Protein AF-A0A8J7TY48-F1 (afdb_monomer)

Solvent-accessible surface area (backbone atoms only — not comparable to full-atom values): 4991 Å² total; per-residue (Å²): 62,29,44,30,30,69,32,93,52,43,33,32,41,37,42,29,52,89,91,46,71,54,76,71,43,76,43,47,50,68,35,73,47,81,43,82,65,94,46,67,53,41,73,31,40,38,38,30,22,51,68,95,43,84,90,58,64,49,40,74,50,79,46,67,33,35,40,97,92,50,80,43,35,34,40,36,33,64,62,87,79,84,38,58,42,78,44,82,92

Radius of gyration: 12.41 Å; Cα contacts (8 Å, |Δi|>4): 200; chains: 1; bounding box: 26×27×34 Å

Sequence (89 aa):
MGFRNDTGMTLVIQETVGSRQGRPQKIFANETVRDTPPTAGAVRTFAIYESGQSDKPLHTGLFRAPTDSENLLYVIKTDGKGGLTIEAL

Mean predicted aligned error: 3.65 Å

Secondary structure (DSSP, 8-state):
-EEEE-SSS-EEEEEEETTEE---EEE-TT-EEE---SSTT-EEEEEEEETTB-SS-SEEEEEEPPPTT---EEEEEE-SSSSEEEEE-

pLDDT: mean 90.53, std 5.26, range [75.12, 97.38]

Nearest PDB structures (foldseek):
  5a9d-assembly1_B  TM=7.213E-01  e=2.340E-02  Mus musculus
  7u8t-assembly1_A  TM=6.019E-01  e=5.862E-02  Thermochaetoides thermophila
  3qva-assembly1_D  TM=5.798E-01  e=9.827E-02  Klebsiella pneumoniae subsp. pneumoniae MGH 78578
  7pmx-assembly1_A  TM=6.724E-01  e=4.628E-01  Homo sapiens
  1x5a-assembly1_A  TM=6.155E-01  e=4.126E-01  Mus musculus

Foldseek 3Di:
DKEFECEQFWKWKWKDQPNDIDDIDIAHHRGMDDDDDPDAQGKIWIFMPTVPDPPHGLDIDIDTHHHPPDDWYWYWYDPVPSHIDIDID

Structure (mmCIF, N/CA/C/O backbone):
data_AF-A0A8J7TY48-F1
#
_entry.id   AF-A0A8J7TY48-F1
#
loop_
_atom_site.group_PDB
_atom_site.id
_atom_site.type_symbol
_atom_site.label_atom_id
_atom_site.label_alt_id
_atom_site.label_comp_id
_atom_site.label_asym_id
_atom_site.label_entity_id
_atom_site.label_seq_id
_atom_site.pdbx_PDB_ins_code
_atom_site.Cartn_x
_atom_site.Cartn_y
_atom_site.Cartn_z
_atom_site.occupancy
_atom_site.B_iso_or_equiv
_atom_site.auth_seq_id
_atom_site.auth_comp_id
_atom_site.auth_asym_id
_atom_site.auth_atom_id
_atom_site.pdbx_PDB_model_num
ATOM 1 N N . MET A 1 1 ? 1.858 -5.849 -9.947 1.00 86.25 1 MET A N 1
ATOM 2 C CA . MET A 1 1 ? 1.968 -6.029 -8.482 1.00 86.25 1 MET A CA 1
ATOM 3 C C . MET A 1 1 ? 0.593 -6.284 -7.900 1.00 86.25 1 MET A C 1
ATOM 5 O O . MET A 1 1 ? -0.367 -6.401 -8.653 1.00 86.25 1 MET A O 1
ATOM 9 N N . GLY A 1 2 ? 0.468 -6.401 -6.587 1.00 90.31 2 GLY A N 1
ATOM 10 C CA . GLY A 1 2 ? -0.826 -6.429 -5.927 1.00 90.31 2 GLY A CA 1
ATOM 11 C C . GLY A 1 2 ? -0.733 -5.980 -4.484 1.00 90.31 2 GLY A C 1
ATOM 12 O O . GLY A 1 2 ? 0.361 -5.855 -3.935 1.00 90.31 2 GLY A O 1
ATOM 13 N N . PHE A 1 3 ? -1.900 -5.781 -3.892 1.00 94.00 3 PHE A N 1
ATOM 14 C CA . PHE A 1 3 ? -2.067 -5.561 -2.468 1.00 94.00 3 PHE A CA 1
ATOM 15 C C . PHE A 1 3 ? -2.996 -6.634 -1.923 1.00 94.00 3 PHE A C 1
ATOM 17 O O . PHE A 1 3 ? -4.071 -6.874 -2.471 1.00 94.00 3 PHE A O 1
ATOM 24 N N . ARG A 1 4 ? -2.580 -7.274 -0.839 1.00 96.06 4 ARG A N 1
ATOM 25 C CA . ARG A 1 4 ? -3.407 -8.165 -0.040 1.00 96.06 4 ARG A CA 1
ATOM 26 C C . ARG A 1 4 ? -3.680 -7.491 1.292 1.00 96.06 4 ARG A C 1
ATOM 28 O O . ARG A 1 4 ? -2.746 -7.100 1.985 1.00 96.06 4 ARG A O 1
ATOM 35 N N . ASN A 1 5 ? -4.947 -7.347 1.639 1.00 97.31 5 ASN A N 1
ATOM 36 C CA . ASN A 1 5 ? -5.362 -6.761 2.899 1.00 97.31 5 ASN A CA 1
ATOM 37 C C . ASN A 1 5 ? -5.591 -7.864 3.936 1.00 97.31 5 ASN A C 1
ATOM 39 O O . ASN A 1 5 ? -6.672 -8.429 3.984 1.00 97.31 5 ASN A O 1
ATOM 43 N N . ASP A 1 6 ? -4.604 -8.145 4.783 1.00 97.38 6 ASP A N 1
ATOM 44 C CA . ASP A 1 6 ? -4.730 -9.095 5.902 1.00 97.38 6 ASP A CA 1
ATOM 45 C C . ASP A 1 6 ? -5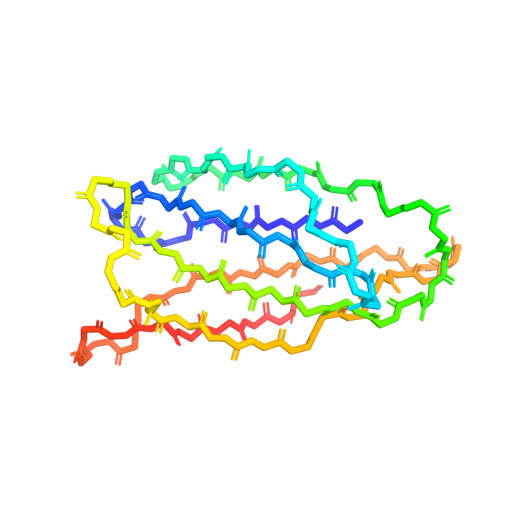.209 -8.407 7.197 1.00 97.38 6 ASP A C 1
ATOM 47 O O . ASP A 1 6 ? -5.070 -8.938 8.299 1.00 97.38 6 ASP A O 1
ATOM 51 N N . THR A 1 7 ? -5.771 -7.200 7.088 1.00 95.56 7 THR A N 1
ATOM 52 C CA . THR A 1 7 ? -6.433 -6.522 8.207 1.00 95.56 7 THR A CA 1
ATOM 53 C C . THR A 1 7 ? -7.914 -6.900 8.288 1.00 95.56 7 THR A C 1
ATOM 55 O O . THR A 1 7 ? -8.507 -7.409 7.337 1.00 95.56 7 THR A O 1
ATOM 58 N N . GLY A 1 8 ? -8.547 -6.592 9.424 1.00 94.25 8 GLY A N 1
ATOM 59 C CA . GLY A 1 8 ? -10.004 -6.677 9.579 1.00 94.25 8 GLY A CA 1
ATOM 60 C C . GLY A 1 8 ? -10.776 -5.477 9.011 1.00 94.25 8 GLY A C 1
ATOM 61 O O . GLY A 1 8 ? -12.000 -5.448 9.105 1.00 94.25 8 GLY A O 1
ATOM 62 N N . MET A 1 9 ? -10.087 -4.479 8.450 1.00 94.69 9 MET A N 1
ATOM 63 C CA . MET A 1 9 ? -10.680 -3.227 7.978 1.00 94.69 9 MET A CA 1
ATOM 64 C C . MET A 1 9 ? -10.881 -3.251 6.466 1.00 94.69 9 MET A C 1
ATOM 66 O O . MET A 1 9 ? -10.180 -3.948 5.735 1.00 94.69 9 MET A O 1
ATOM 70 N N . THR A 1 10 ? -11.805 -2.427 5.973 1.00 96.75 10 THR A N 1
ATOM 71 C CA . THR A 1 10 ? -11.825 -2.086 4.547 1.00 96.75 10 THR A CA 1
ATOM 72 C C . THR A 1 10 ? -10.923 -0.885 4.318 1.00 96.75 10 THR A C 1
ATOM 74 O O . THR A 1 10 ? -11.114 0.152 4.950 1.00 96.75 10 THR A O 1
ATOM 77 N N . LEU A 1 11 ? -9.968 -1.009 3.404 1.00 96.38 11 LEU A N 1
ATOM 78 C CA . LEU A 1 11 ? -8.962 0.012 3.141 1.00 96.38 11 LEU A CA 1
ATOM 79 C C . LEU A 1 11 ? -9.243 0.752 1.834 1.00 96.38 11 LEU A C 1
ATOM 81 O O . LEU A 1 11 ? -9.858 0.214 0.913 1.00 96.38 11 LEU A O 1
ATOM 85 N N . VAL A 1 12 ? -8.769 1.991 1.751 1.00 95.81 12 VAL A N 1
ATOM 86 C CA . VAL A 1 12 ? -8.706 2.773 0.516 1.00 95.81 12 VAL A CA 1
ATOM 87 C C . VAL A 1 12 ? -7.253 3.123 0.245 1.00 95.81 12 VAL A C 1
ATOM 89 O O . VAL A 1 12 ? -6.596 3.757 1.066 1.00 95.81 12 VAL A O 1
ATOM 92 N N . ILE A 1 13 ? -6.762 2.714 -0.917 1.00 93.75 13 ILE A N 1
ATOM 93 C CA . ILE A 1 13 ? -5.425 3.010 -1.411 1.00 93.75 13 ILE A CA 1
ATOM 94 C C . ILE A 1 13 ? -5.524 4.167 -2.405 1.00 93.75 13 ILE A C 1
ATOM 96 O O . ILE A 1 13 ? -6.175 4.055 -3.443 1.00 93.75 13 ILE A O 1
ATOM 100 N N . GLN A 1 14 ? -4.859 5.276 -2.094 1.00 93.06 14 GLN A N 1
ATOM 101 C CA . GLN A 1 14 ? -4.726 6.436 -2.966 1.00 93.06 14 GLN A CA 1
ATOM 102 C C . GLN A 1 14 ? -3.301 6.507 -3.517 1.00 93.06 14 GLN A C 1
ATOM 104 O O . GLN A 1 14 ? -2.344 6.774 -2.792 1.00 93.06 14 GLN A O 1
ATOM 109 N N . GLU A 1 15 ? -3.168 6.292 -4.821 1.00 91.31 15 GLU A N 1
ATOM 110 C CA . GLU A 1 15 ? -1.907 6.413 -5.552 1.00 91.31 15 GLU A CA 1
ATOM 111 C C . GLU A 1 15 ? -1.634 7.871 -5.945 1.00 91.31 15 GLU A C 1
ATOM 113 O O . GLU A 1 15 ? -2.547 8.627 -6.296 1.00 91.31 15 GLU A O 1
ATOM 118 N N . THR A 1 16 ? -0.362 8.256 -5.938 1.00 88.88 16 THR A N 1
ATOM 119 C CA . THR A 1 16 ? 0.156 9.472 -6.567 1.00 88.88 16 THR A CA 1
ATOM 120 C C . THR A 1 16 ? 1.419 9.140 -7.363 1.00 88.88 16 THR A C 1
ATOM 122 O O . THR A 1 16 ? 2.380 8.584 -6.824 1.00 88.88 16 THR A O 1
ATOM 125 N N . VAL A 1 17 ? 1.433 9.502 -8.649 1.00 84.69 17 VAL A N 1
ATOM 126 C CA . VAL A 1 17 ? 2.587 9.351 -9.549 1.00 84.69 17 VAL A CA 1
ATOM 127 C C . VAL A 1 17 ? 3.041 10.741 -9.985 1.00 84.69 17 VAL A C 1
ATOM 129 O O . VAL A 1 17 ? 2.322 11.448 -10.695 1.00 84.69 17 VAL A O 1
ATOM 132 N N . GLY A 1 18 ? 4.222 11.166 -9.531 1.00 81.56 18 GLY A N 1
ATOM 133 C CA . GLY A 1 18 ? 4.655 12.558 -9.678 1.00 81.56 18 GLY A CA 1
ATOM 134 C C . GLY A 1 18 ? 3.694 13.506 -8.953 1.00 81.56 18 GLY A C 1
ATOM 135 O O . GLY A 1 18 ? 3.501 13.382 -7.748 1.00 81.56 18 GLY A O 1
ATOM 136 N N . SER A 1 19 ? 3.069 14.432 -9.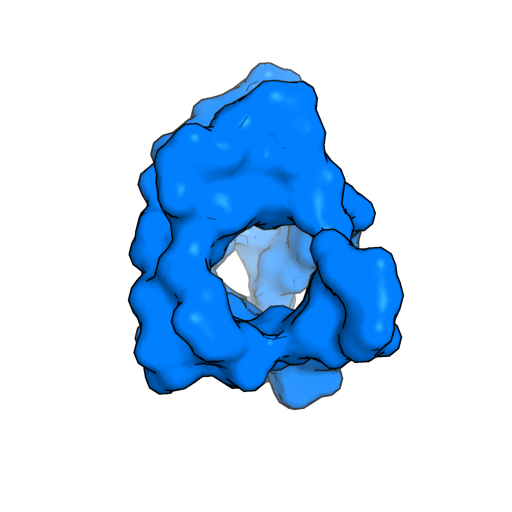684 1.00 82.06 19 SER A N 1
ATOM 137 C CA . SER A 1 19 ? 2.046 15.352 -9.157 1.00 82.06 19 SER A CA 1
ATOM 138 C C . SER A 1 19 ? 0.603 14.892 -9.402 1.00 82.06 19 SER A C 1
ATOM 140 O O . SER A 1 19 ? -0.336 15.574 -8.992 1.00 82.06 19 SER A O 1
ATOM 142 N N . ARG A 1 20 ? 0.393 13.756 -10.081 1.00 85.31 20 ARG A N 1
ATOM 143 C CA . ARG A 1 20 ? -0.940 13.285 -10.471 1.00 85.31 20 ARG A CA 1
ATOM 144 C C . ARG A 1 20 ? -1.461 12.245 -9.486 1.00 85.31 20 ARG A C 1
ATOM 146 O O . ARG A 1 20 ? -0.880 11.169 -9.353 1.00 85.31 20 ARG A O 1
ATOM 153 N N . GLN A 1 21 ? -2.599 12.538 -8.864 1.00 87.19 21 GLN A N 1
ATOM 154 C CA . GLN A 1 21 ? -3.349 11.550 -8.090 1.00 87.19 21 GLN A CA 1
ATOM 155 C C . GLN A 1 21 ? -4.087 10.576 -9.017 1.00 87.19 21 GLN A C 1
ATOM 157 O O . GLN A 1 21 ? -4.726 10.976 -9.996 1.00 87.19 21 GLN A O 1
ATOM 162 N N . GLY A 1 22 ? -3.955 9.286 -8.713 1.00 85.38 22 GLY A N 1
ATOM 163 C CA . GLY A 1 22 ? -4.680 8.201 -9.364 1.00 85.38 22 GLY A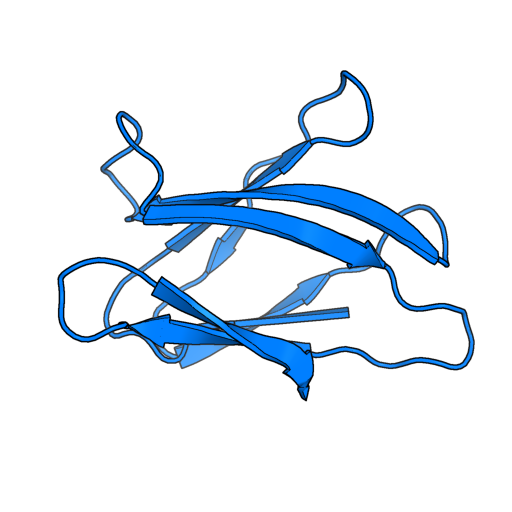 CA 1
ATOM 164 C C . GLY A 1 22 ? -6.120 8.081 -8.861 1.00 85.38 22 GLY A C 1
ATOM 165 O O . GLY A 1 22 ? -6.577 8.858 -8.020 1.00 85.38 22 GLY A O 1
ATOM 166 N N . ARG A 1 23 ? -6.852 7.085 -9.369 1.00 88.00 23 ARG A N 1
ATOM 167 C CA . ARG A 1 23 ? -8.174 6.749 -8.823 1.00 88.00 23 ARG A CA 1
ATOM 168 C C . ARG A 1 23 ? -7.998 5.975 -7.510 1.00 88.00 23 ARG A C 1
ATOM 170 O O . ARG A 1 23 ? -7.216 5.025 -7.512 1.00 88.00 23 ARG A O 1
ATOM 177 N N . PRO A 1 24 ? -8.725 6.322 -6.434 1.00 91.00 24 PRO A N 1
ATOM 178 C CA . PRO A 1 24 ? -8.694 5.532 -5.215 1.00 91.00 24 PRO A CA 1
ATOM 179 C C . PRO A 1 24 ? -9.170 4.100 -5.480 1.00 91.00 24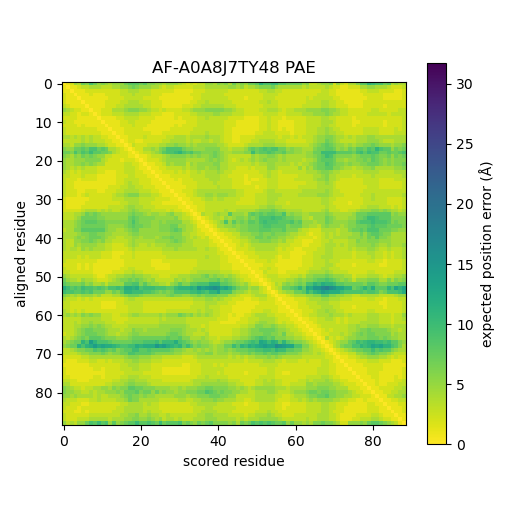 PRO A C 1
ATOM 181 O O . PRO A 1 24 ? -10.162 3.885 -6.183 1.00 91.00 24 PRO A O 1
ATOM 184 N N . GLN A 1 25 ? -8.482 3.126 -4.892 1.00 92.31 25 GLN A N 1
ATOM 185 C CA . GLN A 1 25 ? -8.857 1.716 -4.927 1.00 92.31 25 GLN A CA 1
ATOM 186 C C . GLN A 1 25 ? -9.317 1.273 -3.545 1.00 92.31 25 GLN A C 1
ATOM 188 O O . GLN A 1 25 ? -8.594 1.426 -2.564 1.00 92.31 25 GLN A O 1
ATOM 193 N N . LYS A 1 26 ? -10.523 0.717 -3.464 1.00 94.88 26 LYS A N 1
ATOM 194 C CA . LYS A 1 26 ? -11.050 0.133 -2.231 1.00 94.88 26 LYS A CA 1
ATOM 195 C C . LYS A 1 26 ? -10.685 -1.349 -2.185 1.00 94.88 26 LYS A C 1
ATOM 197 O O . LYS A 1 26 ? -10.843 -2.027 -3.194 1.00 94.88 26 LYS A O 1
ATOM 202 N N . ILE A 1 27 ? -10.209 -1.818 -1.036 1.00 96.19 27 ILE A N 1
ATOM 203 C CA . ILE A 1 27 ? -9.811 -3.210 -0.804 1.00 96.19 27 ILE A CA 1
ATOM 204 C C . ILE A 1 27 ? -10.485 -3.696 0.475 1.00 96.19 27 ILE A C 1
ATOM 206 O O . ILE A 1 27 ? -10.267 -3.141 1.555 1.00 96.19 27 ILE A O 1
ATOM 210 N N . PHE A 1 28 ? -11.321 -4.720 0.366 1.00 97.00 28 PHE A N 1
ATOM 211 C CA . PHE A 1 28 ? -12.029 -5.311 1.496 1.00 97.00 28 PHE A CA 1
ATOM 212 C C . PHE A 1 28 ? -11.093 -6.138 2.386 1.00 97.00 28 PHE A C 1
ATOM 214 O O . PHE A 1 28 ? -9.967 -6.469 2.013 1.00 97.00 28 PHE A O 1
ATOM 221 N N . ALA A 1 29 ? -11.548 -6.443 3.600 1.00 95.75 29 ALA A N 1
ATOM 222 C CA . ALA A 1 29 ? -10.808 -7.297 4.523 1.00 95.75 29 ALA A CA 1
ATOM 223 C C . ALA A 1 29 ? -10.566 -8.683 3.900 1.00 95.75 29 ALA A C 1
ATOM 225 O O . ALA A 1 29 ? -11.488 -9.287 3.351 1.00 95.75 29 ALA A O 1
ATOM 226 N N . ASN A 1 30 ? -9.335 -9.186 4.004 1.00 94.25 30 ASN A N 1
ATOM 227 C CA . ASN A 1 30 ? -8.852 -10.439 3.407 1.00 94.25 30 ASN A CA 1
ATOM 228 C C . ASN A 1 30 ? -8.917 -10.499 1.870 1.00 94.25 30 ASN A C 1
ATOM 230 O O . ASN A 1 30 ? -8.741 -11.568 1.281 1.00 94.25 30 ASN A O 1
ATOM 234 N N . GLU A 1 31 ? -9.148 -9.369 1.199 1.00 96.62 31 GLU A N 1
ATOM 235 C CA . GLU A 1 31 ? -9.139 -9.297 -0.258 1.00 96.62 31 GLU A CA 1
ATOM 236 C C . GLU A 1 31 ? -7.711 -9.142 -0.793 1.00 96.62 31 GLU A C 1
ATOM 238 O O . GLU A 1 31 ? -6.845 -8.506 -0.186 1.00 96.62 31 GLU A O 1
ATOM 243 N N . THR A 1 32 ? -7.470 -9.716 -1.970 1.00 95.81 32 THR A N 1
ATOM 244 C CA . THR A 1 32 ? -6.269 -9.454 -2.763 1.00 95.81 32 THR A CA 1
ATOM 245 C C . THR A 1 32 ? -6.661 -8.787 -4.069 1.00 95.81 32 THR A C 1
ATOM 247 O O . THR A 1 32 ? -7.413 -9.354 -4.858 1.00 95.81 32 THR A O 1
ATOM 250 N N . VAL A 1 33 ? -6.099 -7.610 -4.324 1.00 92.88 33 VAL A N 1
ATOM 251 C CA . VAL A 1 33 ? -6.288 -6.862 -5.566 1.00 92.88 33 VAL A CA 1
ATOM 252 C C . VAL A 1 33 ? -4.985 -6.857 -6.347 1.00 92.88 33 VAL A C 1
ATOM 254 O O . VAL A 1 33 ? -3.904 -6.614 -5.805 1.00 92.88 33 VAL A O 1
ATOM 257 N N . ARG A 1 34 ? -5.085 -7.125 -7.650 1.00 88.75 34 ARG A N 1
ATOM 258 C CA . ARG A 1 34 ? -3.969 -6.959 -8.579 1.00 88.75 34 ARG A CA 1
ATOM 259 C C . ARG A 1 34 ? -3.939 -5.527 -9.084 1.00 88.75 34 ARG A C 1
ATOM 261 O O . ARG A 1 34 ? -4.938 -5.014 -9.575 1.00 88.75 34 ARG A O 1
ATOM 268 N N . ASP A 1 35 ? -2.761 -4.932 -9.012 1.00 83.81 35 ASP A N 1
ATOM 269 C CA . ASP A 1 35 ? -2.474 -3.620 -9.562 1.00 83.81 35 ASP A CA 1
ATOM 270 C C . ASP A 1 35 ? -1.519 -3.754 -10.754 1.00 83.81 35 ASP A C 1
ATOM 272 O O . ASP A 1 35 ? -0.452 -4.382 -10.666 1.00 83.81 35 ASP A O 1
ATOM 276 N N . THR A 1 36 ? -1.912 -3.162 -11.879 1.00 80.50 36 THR A N 1
ATOM 277 C CA . THR A 1 36 ? -1.122 -3.165 -13.112 1.00 80.50 36 THR A CA 1
ATOM 278 C C . THR A 1 36 ? -0.546 -1.767 -13.307 1.00 80.50 36 THR A C 1
ATOM 280 O O . THR A 1 36 ? -1.262 -0.878 -13.769 1.00 80.50 36 THR A O 1
ATOM 283 N N . PRO A 1 37 ? 0.721 -1.539 -12.922 1.00 78.00 37 PRO A N 1
ATOM 284 C CA . PRO A 1 37 ? 1.326 -0.222 -13.029 1.00 78.00 37 PRO A CA 1
ATOM 285 C C . PRO A 1 37 ? 1.435 0.219 -14.496 1.00 78.00 37 PRO A C 1
ATOM 287 O O . PRO A 1 37 ? 1.690 -0.614 -15.367 1.00 78.00 37 PRO A O 1
ATOM 290 N N . PRO A 1 38 ? 1.317 1.527 -14.784 1.00 75.12 38 PRO A N 1
ATOM 291 C CA . PRO A 1 38 ? 1.414 2.050 -16.148 1.00 75.12 38 PRO A CA 1
ATOM 292 C C . PRO A 1 38 ? 2.837 1.979 -16.719 1.00 75.12 38 PRO A C 1
ATOM 294 O O . PRO A 1 38 ? 3.026 2.052 -17.931 1.00 75.12 38 PRO A O 1
ATOM 297 N N . THR A 1 39 ? 3.856 1.882 -15.862 1.00 83.94 39 THR A N 1
ATOM 298 C CA . THR A 1 39 ? 5.262 1.787 -16.269 1.00 83.94 39 THR A CA 1
ATOM 299 C C . THR A 1 39 ? 6.005 0.848 -15.327 1.00 83.94 39 THR A C 1
ATOM 301 O O . THR A 1 39 ? 5.942 1.009 -14.105 1.00 83.94 39 THR A O 1
ATOM 304 N N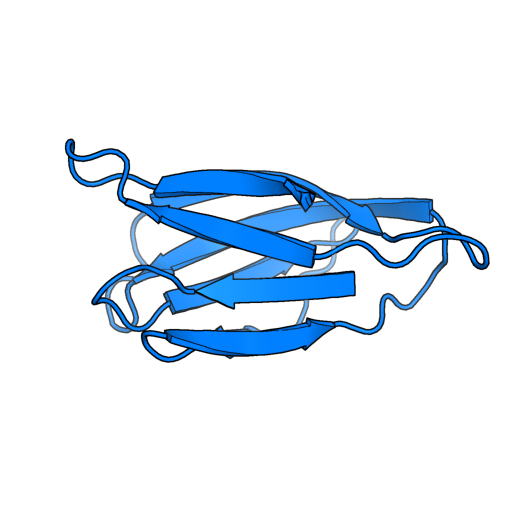 . ALA A 1 40 ? 6.713 -0.124 -15.900 1.00 87.12 40 ALA A N 1
ATOM 305 C CA . ALA A 1 40 ? 7.545 -1.070 -15.166 1.00 87.12 40 ALA A CA 1
ATOM 306 C C . ALA A 1 40 ? 8.647 -0.340 -14.377 1.00 87.12 40 ALA A C 1
ATOM 308 O O . ALA A 1 40 ? 9.250 0.618 -14.863 1.00 87.12 40 ALA A O 1
ATOM 309 N N . GLY A 1 41 ? 8.903 -0.761 -13.137 1.00 86.38 41 GLY A N 1
ATOM 310 C CA . GLY A 1 41 ? 9.962 -0.187 -12.298 1.00 86.38 41 GLY A CA 1
ATOM 311 C C . GLY A 1 41 ? 9.705 1.221 -11.737 1.00 86.38 41 GLY A C 1
ATOM 312 O O . GLY A 1 41 ? 10.537 1.706 -10.962 1.00 86.38 41 GLY A O 1
ATOM 313 N N . ALA A 1 42 ? 8.591 1.874 -12.091 1.00 87.69 42 ALA A N 1
ATOM 314 C CA . ALA A 1 42 ? 8.235 3.204 -11.601 1.00 87.69 42 ALA A CA 1
ATOM 315 C C . ALA A 1 42 ? 8.059 3.231 -10.075 1.00 87.69 42 ALA A C 1
ATOM 317 O O . ALA A 1 42 ? 7.439 2.345 -9.488 1.00 87.69 42 ALA A O 1
ATOM 318 N N . VAL A 1 43 ? 8.568 4.277 -9.424 1.00 88.75 43 VAL A N 1
ATOM 319 C CA . VAL A 1 43 ? 8.347 4.514 -7.991 1.00 88.75 43 VAL A CA 1
ATOM 320 C C . VAL A 1 43 ? 7.111 5.383 -7.820 1.00 88.75 43 VAL A C 1
ATOM 322 O O . VAL A 1 43 ? 6.973 6.415 -8.477 1.00 88.75 43 VAL A O 1
ATOM 325 N N . ARG A 1 44 ? 6.206 4.956 -6.944 1.00 88.81 44 ARG A N 1
ATOM 326 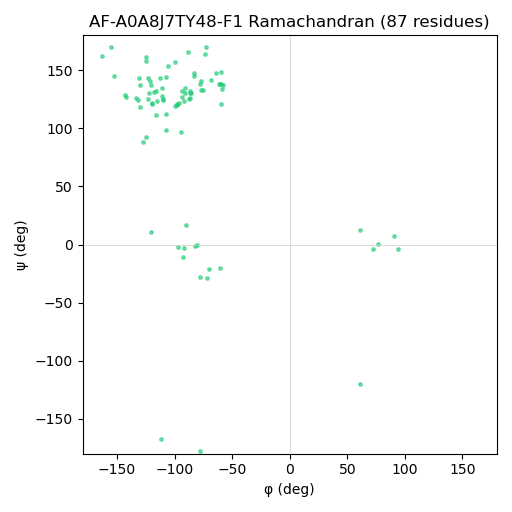C CA . ARG A 1 44 ? 4.907 5.593 -6.741 1.00 88.81 44 ARG A CA 1
ATOM 327 C C . ARG A 1 44 ? 4.658 5.820 -5.266 1.00 88.81 44 ARG A C 1
ATOM 329 O O . ARG A 1 44 ? 5.021 4.982 -4.443 1.00 88.81 44 ARG A O 1
ATOM 336 N N . THR A 1 45 ? 4.025 6.934 -4.938 1.00 92.88 45 THR A N 1
ATOM 337 C CA . THR A 1 45 ? 3.650 7.237 -3.559 1.00 92.88 45 THR A CA 1
ATOM 338 C C . THR A 1 45 ? 2.234 6.756 -3.325 1.00 92.88 45 THR A C 1
ATOM 340 O O . THR A 1 45 ? 1.340 7.044 -4.118 1.00 92.88 45 THR A O 1
ATOM 343 N N . PHE A 1 46 ? 2.015 6.050 -2.227 1.00 92.94 46 PHE A N 1
ATOM 344 C CA . PHE A 1 46 ? 0.692 5.614 -1.818 1.00 92.94 46 PHE A CA 1
ATOM 345 C C . PHE A 1 46 ? 0.366 6.154 -0.433 1.00 92.94 46 PHE A C 1
ATOM 347 O O . PHE A 1 46 ? 1.223 6.185 0.452 1.00 92.94 46 PHE A O 1
ATOM 354 N N . ALA A 1 47 ? -0.888 6.555 -0.259 1.00 94.75 47 ALA A N 1
ATOM 355 C CA . ALA A 1 47 ? -1.504 6.825 1.029 1.00 94.75 47 ALA A CA 1
ATOM 356 C C . ALA A 1 47 ? -2.650 5.831 1.234 1.00 94.75 47 ALA A C 1
ATOM 358 O O . ALA A 1 47 ? -3.451 5.608 0.326 1.00 94.75 47 ALA A O 1
ATOM 359 N N . ILE A 1 48 ? -2.703 5.208 2.407 1.00 95.56 48 ILE A N 1
ATOM 360 C CA . ILE A 1 48 ? -3.682 4.172 2.735 1.00 95.56 48 ILE A CA 1
ATOM 361 C C . ILE A 1 48 ? -4.536 4.661 3.894 1.00 95.56 48 ILE A C 1
ATOM 363 O O . ILE A 1 48 ? -4.011 5.117 4.909 1.00 95.56 48 ILE A O 1
ATOM 367 N N . TYR A 1 49 ? -5.846 4.541 3.733 1.00 95.88 49 TYR A N 1
ATOM 368 C CA . TYR A 1 49 ? -6.865 5.015 4.661 1.00 95.88 49 TYR A CA 1
ATOM 369 C C . TYR A 1 49 ? -7.793 3.871 5.056 1.00 95.88 49 TYR A C 1
ATOM 371 O O . TYR A 1 49 ? -7.951 2.907 4.304 1.00 95.88 49 TYR A O 1
ATOM 379 N N . GLU A 1 50 ? -8.465 4.009 6.194 1.00 94.81 50 GLU A N 1
ATOM 380 C CA . GLU A 1 50 ? -9.653 3.211 6.485 1.00 94.81 50 GLU A CA 1
ATOM 381 C C . GLU A 1 50 ? -10.856 3.777 5.712 1.00 94.81 50 GLU A C 1
ATOM 383 O O . GLU A 1 50 ? -11.049 4.990 5.604 1.00 94.81 50 GLU A O 1
ATOM 388 N N . SER A 1 51 ? -11.688 2.905 5.142 1.00 93.12 51 SER A N 1
ATOM 389 C CA . SER A 1 51 ? -12.892 3.315 4.417 1.00 93.12 51 SER A CA 1
ATOM 390 C C . SER A 1 51 ? -13.832 4.105 5.331 1.00 93.12 51 SER A C 1
ATOM 392 O O . SER A 1 51 ? -14.343 3.571 6.308 1.00 93.12 51 SER A O 1
ATOM 394 N N . GLY A 1 52 ? -14.139 5.347 4.951 1.00 88.56 52 GLY A N 1
ATOM 395 C CA . GLY A 1 52 ? -14.977 6.255 5.743 1.00 88.56 52 GLY A CA 1
ATOM 396 C C . GLY A 1 52 ? -14.188 7.196 6.659 1.00 88.56 52 GLY A C 1
ATOM 397 O O . GLY A 1 52 ? -14.797 8.070 7.264 1.00 88.56 52 GLY A O 1
ATOM 398 N N . GLN A 1 53 ? -12.857 7.068 6.719 1.00 83.81 53 GLN A N 1
ATOM 399 C CA . GLN A 1 53 ? -11.963 7.972 7.445 1.00 83.81 53 GLN A CA 1
ATOM 400 C C . GLN A 1 53 ? -10.888 8.514 6.491 1.00 83.81 53 GLN A C 1
ATOM 402 O O . GLN A 1 53 ? -9.846 7.898 6.278 1.00 83.81 53 GLN A O 1
ATOM 407 N N . SER A 1 54 ? -11.150 9.669 5.877 1.00 77.50 54 SER A N 1
ATOM 408 C CA . SER A 1 54 ? -10.259 10.280 4.874 1.00 77.50 54 SER A CA 1
ATOM 409 C C . SER A 1 54 ? -9.246 11.273 5.443 1.00 77.50 54 SER A C 1
ATOM 411 O O . SER A 1 54 ? -8.347 11.714 4.729 1.00 77.50 54 SER A O 1
ATOM 413 N N . ASP A 1 55 ? -9.393 11.653 6.708 1.00 84.31 55 ASP A N 1
ATOM 414 C CA . ASP A 1 55 ? -8.753 12.865 7.229 1.00 84.31 55 ASP A CA 1
ATOM 415 C C . ASP A 1 55 ? -7.268 12.643 7.528 1.00 84.31 55 ASP A C 1
ATOM 417 O O . ASP A 1 55 ? -6.455 13.565 7.446 1.00 84.31 55 ASP A O 1
ATOM 421 N N . LYS A 1 56 ? -6.901 11.398 7.850 1.00 87.69 56 LYS A N 1
ATOM 422 C CA . LYS A 1 56 ? -5.533 11.007 8.173 1.00 87.69 56 LYS A CA 1
ATOM 423 C C . LYS A 1 56 ? -5.218 9.618 7.610 1.00 87.69 56 LYS A C 1
ATOM 425 O O . LYS A 1 56 ? -5.944 8.673 7.911 1.00 87.69 56 LYS A O 1
ATOM 430 N N . PRO A 1 57 ? -4.132 9.463 6.833 1.00 94.12 57 PRO A N 1
ATOM 431 C CA . PRO A 1 57 ? -3.717 8.151 6.3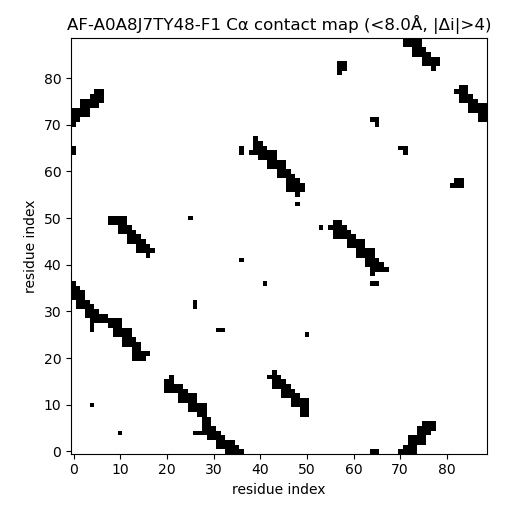62 1.00 94.12 57 PRO A CA 1
ATOM 432 C C . PRO A 1 57 ? -3.208 7.291 7.523 1.00 94.12 57 PRO A C 1
ATOM 434 O O . PRO A 1 57 ? -2.490 7.770 8.403 1.00 94.12 57 PRO A O 1
ATOM 437 N N . LEU A 1 58 ? -3.542 6.003 7.481 1.00 95.56 58 LEU A N 1
ATOM 438 C CA . LEU A 1 58 ? -2.979 4.970 8.351 1.00 95.56 58 LEU A CA 1
ATOM 439 C C . LEU A 1 58 ? -1.529 4.645 7.977 1.00 95.56 58 LEU A C 1
ATOM 441 O O . LEU A 1 58 ? -0.738 4.239 8.826 1.00 95.56 58 LEU A O 1
ATOM 445 N N . HIS A 1 59 ? -1.184 4.809 6.699 1.00 95.19 59 HIS A N 1
ATOM 446 C CA . HIS A 1 59 ? 0.168 4.615 6.197 1.00 95.19 59 HIS A CA 1
ATOM 447 C C . HIS A 1 59 ? 0.426 5.464 4.953 1.00 95.19 59 HIS A C 1
ATOM 449 O O . HIS A 1 59 ? -0.457 5.632 4.108 1.00 95.19 59 HIS A O 1
ATOM 455 N N . THR A 1 60 ? 1.656 5.952 4.816 1.00 94.25 60 THR A N 1
ATOM 456 C CA . THR A 1 60 ? 2.172 6.544 3.582 1.00 94.25 60 THR A CA 1
ATOM 457 C C . THR A 1 60 ? 3.518 5.918 3.250 1.00 94.25 60 THR A C 1
ATOM 459 O O . THR A 1 60 ? 4.353 5.715 4.129 1.00 94.25 60 THR A O 1
ATOM 462 N N . GLY A 1 61 ? 3.736 5.599 1.977 1.00 92.19 61 GLY A N 1
ATOM 463 C CA . GLY A 1 61 ? 4.951 4.904 1.568 1.00 92.19 61 GLY A CA 1
ATOM 464 C C . GLY A 1 61 ? 5.227 4.990 0.077 1.00 92.19 61 GLY A C 1
ATOM 465 O O . GLY A 1 61 ? 4.345 5.305 -0.726 1.00 92.19 61 GLY A O 1
ATOM 466 N N . LEU A 1 62 ? 6.478 4.707 -0.282 1.00 91.94 62 LEU A N 1
ATOM 467 C CA . LEU A 1 62 ? 6.909 4.544 -1.664 1.00 91.94 62 LEU A CA 1
ATOM 468 C C . LEU A 1 62 ? 6.854 3.065 -2.032 1.00 91.94 62 LEU A C 1
ATOM 470 O O . LEU A 1 62 ? 7.455 2.228 -1.363 1.00 91.94 62 LEU A O 1
ATOM 474 N N . PHE A 1 63 ? 6.170 2.761 -3.126 1.00 90.00 63 PHE A N 1
ATOM 475 C CA . PHE A 1 63 ? 6.023 1.411 -3.646 1.00 90.00 63 PHE A CA 1
ATOM 476 C C . PHE A 1 63 ? 6.537 1.384 -5.069 1.00 90.00 63 PHE A C 1
ATOM 478 O O . PHE A 1 63 ? 6.121 2.174 -5.925 1.00 90.00 63 PHE A O 1
ATOM 485 N N . ARG A 1 64 ? 7.470 0.473 -5.321 1.00 86.38 64 ARG A N 1
ATOM 486 C CA . ARG A 1 64 ? 8.040 0.303 -6.646 1.00 86.38 64 ARG A CA 1
ATOM 487 C C . ARG A 1 64 ? 7.158 -0.651 -7.437 1.00 86.38 64 ARG A C 1
ATOM 489 O O . ARG A 1 64 ? 6.871 -1.759 -6.998 1.00 86.38 64 ARG A O 1
ATOM 496 N N . ALA A 1 65 ? 6.726 -0.205 -8.608 1.00 86.62 65 ALA A N 1
ATOM 497 C CA . ALA A 1 65 ? 6.144 -1.082 -9.601 1.00 86.62 65 ALA A CA 1
ATOM 498 C C . ALA A 1 65 ? 7.157 -2.180 -9.967 1.00 86.62 65 ALA A C 1
ATOM 500 O O . ALA A 1 65 ? 8.334 -1.864 -10.149 1.00 86.62 65 ALA A O 1
ATOM 501 N N . PRO A 1 66 ? 6.728 -3.442 -10.103 1.00 86.69 66 PRO A N 1
ATOM 502 C CA . PRO A 1 66 ? 7.602 -4.506 -10.563 1.00 86.69 66 PRO A CA 1
ATOM 503 C C . PRO A 1 66 ? 8.144 -4.180 -11.955 1.00 86.69 66 PRO A C 1
ATOM 505 O O . PRO A 1 66 ? 7.489 -3.510 -12.761 1.00 86.69 66 PRO A O 1
ATOM 508 N N . THR A 1 67 ? 9.357 -4.640 -12.216 1.00 87.25 67 THR A N 1
ATOM 509 C CA . THR A 1 67 ? 9.894 -4.795 -13.569 1.00 87.25 67 THR A CA 1
ATOM 510 C C . THR A 1 67 ? 9.221 -5.976 -14.277 1.00 87.25 67 THR A C 1
ATOM 512 O O . THR A 1 67 ? 8.511 -6.759 -13.648 1.00 87.25 67 THR A O 1
ATOM 515 N N . ASP A 1 68 ? 9.437 -6.130 -15.584 1.00 81.06 68 ASP A N 1
ATOM 516 C CA . ASP A 1 68 ? 8.778 -7.176 -16.385 1.00 81.06 68 ASP A CA 1
ATOM 517 C C . ASP A 1 68 ? 9.101 -8.608 -15.913 1.00 81.06 68 ASP A C 1
ATOM 519 O O . ASP A 1 68 ? 8.354 -9.545 -16.187 1.00 81.06 68 ASP A O 1
ATOM 523 N N . SER A 1 69 ? 10.199 -8.781 -15.172 1.00 81.88 69 SER A N 1
ATOM 524 C CA . SER A 1 69 ? 10.619 -10.050 -14.569 1.00 81.88 69 SER A CA 1
ATOM 525 C C . SER A 1 69 ? 10.108 -10.272 -13.141 1.00 81.88 69 SER A C 1
ATOM 527 O O . SER A 1 69 ? 10.390 -11.313 -12.551 1.00 81.88 69 SER A O 1
ATOM 529 N N . GLU A 1 70 ? 9.398 -9.309 -12.552 1.00 83.88 70 GLU A N 1
ATOM 530 C CA . GLU A 1 70 ? 9.005 -9.330 -11.143 1.00 83.88 70 GLU A CA 1
ATOM 531 C C . GLU A 1 70 ? 7.489 -9.484 -10.972 1.00 83.88 70 GLU A C 1
ATOM 533 O O . GLU A 1 70 ? 6.676 -8.900 -11.688 1.00 83.88 70 GLU A O 1
ATOM 538 N N . ASN A 1 71 ? 7.086 -10.227 -9.942 1.00 84.31 71 ASN A N 1
ATOM 539 C CA . ASN A 1 71 ? 5.697 -10.293 -9.505 1.00 84.31 71 ASN A CA 1
ATOM 540 C C . ASN A 1 71 ? 5.617 -9.991 -8.007 1.00 84.31 71 ASN A C 1
ATOM 542 O O . ASN A 1 71 ? 5.673 -10.899 -7.189 1.00 84.31 71 ASN A O 1
ATOM 546 N N . LEU A 1 72 ? 5.500 -8.706 -7.669 1.00 89.69 72 LEU A N 1
ATOM 547 C CA . LEU A 1 72 ? 5.455 -8.238 -6.282 1.00 89.69 72 LEU A CA 1
ATOM 548 C C . LEU A 1 72 ? 4.033 -8.259 -5.717 1.00 89.69 72 LEU A C 1
ATOM 550 O O . LEU A 1 72 ? 3.115 -7.703 -6.336 1.00 89.69 72 LEU A O 1
ATOM 554 N N . LEU A 1 73 ? 3.867 -8.818 -4.519 1.00 92.00 73 LEU A N 1
ATOM 555 C CA . LEU A 1 73 ? 2.640 -8.723 -3.729 1.00 92.00 73 LEU A CA 1
ATOM 556 C C . LEU A 1 73 ? 2.942 -8.048 -2.389 1.00 92.00 73 LEU A C 1
ATOM 558 O O . LEU A 1 73 ? 3.733 -8.551 -1.604 1.00 92.00 73 LEU A O 1
ATOM 562 N N . TYR A 1 74 ? 2.280 -6.931 -2.104 1.00 93.19 74 TYR A N 1
ATOM 563 C CA . TYR A 1 74 ? 2.369 -6.273 -0.804 1.00 93.19 74 TYR A CA 1
ATOM 564 C C . TYR A 1 74 ? 1.259 -6.774 0.115 1.00 93.19 74 TYR A C 1
ATOM 566 O O . TYR A 1 74 ? 0.081 -6.668 -0.223 1.00 93.19 74 TYR A O 1
ATOM 574 N N . VAL A 1 75 ? 1.614 -7.295 1.283 1.00 95.81 75 VAL A N 1
ATOM 575 C CA . VAL A 1 75 ? 0.663 -7.695 2.322 1.00 95.81 75 VAL A CA 1
ATOM 576 C C . VAL A 1 75 ? 0.559 -6.584 3.350 1.00 95.81 75 VAL A C 1
ATOM 578 O O . VAL A 1 75 ? 1.551 -6.202 3.967 1.00 95.81 75 VAL A O 1
ATOM 581 N N . ILE A 1 76 ? -0.652 -6.071 3.526 1.00 96.62 76 ILE A N 1
ATOM 582 C CA . ILE A 1 76 ? -0.990 -5.022 4.479 1.00 96.62 76 ILE A CA 1
ATOM 583 C C . ILE A 1 76 ? -1.525 -5.689 5.741 1.00 96.62 76 ILE A C 1
ATOM 585 O O . ILE A 1 76 ? -2.517 -6.415 5.689 1.00 96.62 76 ILE A O 1
ATOM 589 N N . LYS A 1 77 ? -0.878 -5.426 6.873 1.00 96.88 77 LYS A N 1
ATOM 590 C CA . LYS A 1 77 ? -1.231 -5.953 8.193 1.00 96.88 77 LYS A CA 1
ATOM 591 C C . LYS A 1 77 ? -1.417 -4.801 9.173 1.00 96.88 77 LYS A C 1
ATOM 593 O O . LYS A 1 77 ? -0.942 -3.692 8.944 1.00 96.88 77 LYS A O 1
ATOM 598 N N . THR A 1 78 ? -2.099 -5.059 10.282 1.00 94.88 78 THR A N 1
ATOM 599 C CA . THR A 1 78 ? -2.154 -4.110 11.399 1.00 94.88 78 THR A CA 1
ATOM 600 C C . THR A 1 78 ? -0.852 -4.165 12.190 1.00 94.88 78 THR A C 1
ATOM 602 O O . THR A 1 78 ? -0.362 -5.257 12.476 1.00 94.88 78 THR A O 1
ATOM 605 N N . ASP A 1 79 ? -0.346 -3.019 12.637 1.00 94.38 79 ASP A N 1
ATOM 606 C CA . ASP A 1 79 ? 0.856 -2.951 13.484 1.00 94.38 79 ASP A CA 1
ATOM 607 C C . ASP A 1 79 ? 0.581 -3.203 14.986 1.00 94.38 79 ASP A C 1
ATOM 609 O O . ASP A 1 79 ? 1.495 -3.164 15.811 1.00 94.38 79 ASP A O 1
ATOM 613 N N . GLY A 1 80 ? -0.687 -3.430 15.353 1.00 90.94 80 GLY A N 1
ATOM 614 C CA . GLY A 1 80 ? -1.148 -3.609 16.735 1.00 90.94 80 GLY A CA 1
ATOM 615 C C . GLY A 1 80 ? -1.262 -2.314 17.554 1.00 90.94 80 GLY A C 1
ATOM 616 O O . GLY A 1 80 ? -1.639 -2.368 18.721 1.00 90.94 80 GLY A O 1
ATOM 617 N N . LYS A 1 81 ? -0.958 -1.153 16.965 1.00 91.25 81 LYS A N 1
ATOM 618 C CA . LYS A 1 81 ? -0.967 0.181 17.594 1.00 91.25 81 LYS A CA 1
ATOM 619 C C . LYS A 1 81 ? -1.925 1.161 16.903 1.00 91.25 81 LYS A C 1
ATOM 621 O O . LYS A 1 81 ? -1.906 2.352 17.202 1.00 91.25 81 LYS A O 1
ATOM 626 N N . GLY A 1 82 ? -2.764 0.659 15.997 1.00 86.19 82 GLY A N 1
ATOM 627 C CA . GL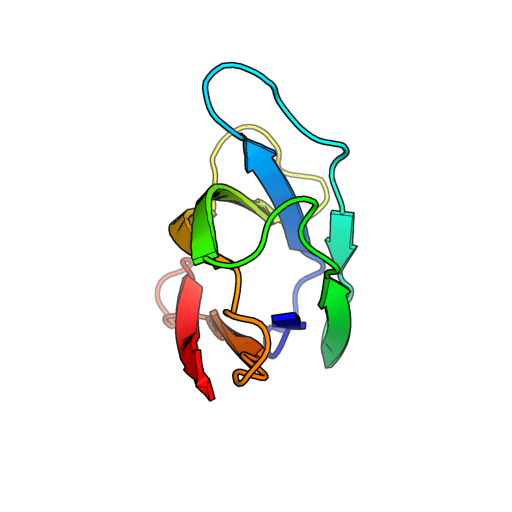Y A 1 82 ? -3.712 1.454 15.211 1.00 86.19 82 GLY A CA 1
ATOM 628 C C . GLY A 1 82 ? -3.158 1.951 13.872 1.00 86.19 82 GLY A C 1
ATOM 629 O O . GLY A 1 82 ? -3.819 2.742 13.208 1.00 86.19 82 GLY A O 1
ATOM 630 N N . GLY A 1 83 ? -1.966 1.504 13.471 1.00 92.94 83 GLY A N 1
ATOM 631 C CA . GLY A 1 83 ? -1.374 1.741 12.159 1.00 92.94 83 GLY A CA 1
ATOM 632 C C . GLY A 1 83 ? -1.280 0.465 11.320 1.00 92.94 83 GLY A C 1
ATOM 633 O O . GLY A 1 83 ? -1.864 -0.578 11.638 1.00 92.94 83 GLY A O 1
ATOM 634 N N . LEU A 1 84 ? -0.524 0.554 10.225 1.00 96.38 84 LEU A N 1
ATOM 635 C CA . LEU A 1 84 ? -0.305 -0.553 9.294 1.00 96.38 84 LEU A CA 1
ATOM 636 C C . LEU A 1 84 ? 1.184 -0.870 9.136 1.00 96.38 84 LEU A C 1
ATOM 638 O O . LEU A 1 84 ? 2.020 0.032 9.051 1.00 96.38 84 LEU A O 1
ATOM 642 N N . THR A 1 85 ? 1.489 -2.156 9.002 1.00 95.75 85 THR A N 1
ATOM 643 C CA . THR A 1 85 ? 2.759 -2.673 8.483 1.00 95.75 85 THR A CA 1
ATOM 644 C C . THR A 1 85 ? 2.539 -3.242 7.089 1.00 95.75 85 THR A C 1
ATOM 646 O O . THR A 1 85 ? 1.481 -3.802 6.793 1.00 95.75 85 THR A O 1
ATOM 649 N N . ILE A 1 86 ? 3.526 -3.071 6.208 1.00 94.81 86 ILE A N 1
ATOM 650 C CA . ILE A 1 86 ? 3.433 -3.538 4.825 1.00 94.81 86 ILE A CA 1
ATOM 651 C C . ILE A 1 86 ? 4.693 -4.303 4.465 1.00 94.81 86 ILE A C 1
ATOM 653 O O . ILE A 1 86 ? 5.804 -3.793 4.593 1.00 94.81 86 ILE A O 1
ATOM 657 N N . GLU A 1 87 ? 4.496 -5.534 4.018 1.00 93.38 87 GLU A N 1
ATOM 658 C CA . GLU A 1 87 ? 5.558 -6.482 3.703 1.00 93.38 87 GLU A CA 1
ATOM 659 C C . GLU A 1 87 ? 5.452 -6.881 2.233 1.00 93.38 87 GLU A C 1
ATOM 661 O O . GLU A 1 87 ? 4.353 -7.118 1.735 1.00 93.38 87 GLU A O 1
ATOM 666 N N . ALA A 1 88 ? 6.580 -6.950 1.529 1.00 90.50 88 ALA 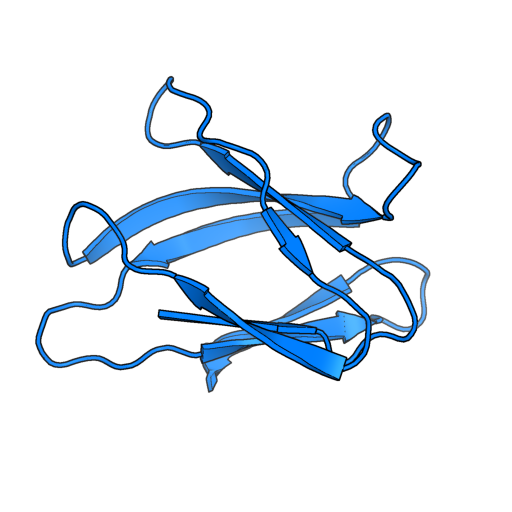A N 1
ATOM 667 C CA . ALA A 1 88 ? 6.623 -7.534 0.193 1.00 90.50 88 ALA A CA 1
ATOM 668 C C . ALA A 1 88 ? 6.809 -9.055 0.309 1.00 90.50 88 ALA A C 1
ATOM 670 O O . ALA A 1 88 ? 7.700 -9.504 1.033 1.00 90.50 88 ALA A O 1
ATOM 671 N N . LEU A 1 89 ? 5.973 -9.813 -0.400 1.00 86.94 89 LEU A N 1
ATOM 672 C CA . LEU A 1 89 ? 6.122 -11.247 -0.655 1.00 86.94 89 LEU A CA 1
ATOM 673 C C . LEU A 1 89 ? 6.702 -11.496 -2.048 1.00 86.94 89 LEU A C 1
ATOM 675 O O . LEU A 1 89 ? 6.342 -10.733 -2.981 1.00 86.94 89 LEU A O 1
#